Protein AF-A0A838QSJ9-F1 (afdb_monomer)

Solvent-accessible surface area (backbone atoms only — not comparabl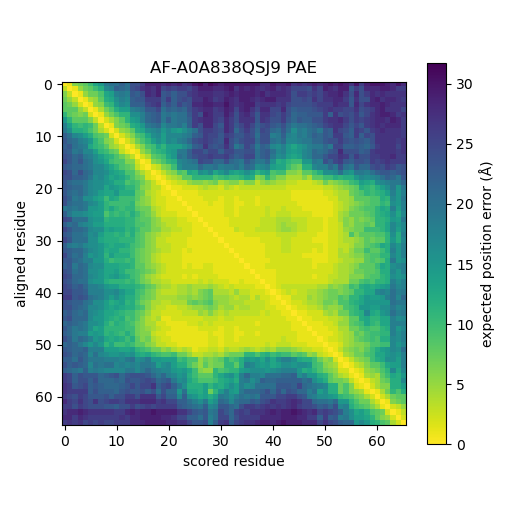e to full-atom values): 4562 Å² total; per-residue (Å²): 136,82,81,82,78,78,82,73,73,89,84,74,74,78,89,58,98,59,58,48,74,43,82,46,76,41,13,69,77,42,43,68,60,49,57,57,56,61,72,74,50,65,82,59,49,43,80,41,80,46,74,46,101,46,76,52,63,89,80,58,80,83,89,76,92,128

Secondary structure (DSSP, 8-state):
---------TT-----SS-EEEEEEEETTTHHHHHHHGGGS-TTEEEEEEEES---GGGS-SS---

Nearest PDB structures (foldseek):
  2j4e-assembly4_H  TM=5.399E-01  e=2.262E+00  Homo sapiens
  4p53-assembly1_A-2  TM=5.431E-01  e=3.929E+00  Streptomyces hygroscopicus subsp. jinggangensis 5008

Mean predicted aligned error: 12.93 Å

pLDDT: mean 73.51, std 18.22, range [41.19, 94.31]

Structure (mmCIF, N/CA/C/O backbone):
data_AF-A0A838QSJ9-F1
#
_entry.id   AF-A0A838QSJ9-F1
#
loop_
_atom_site.group_PDB
_atom_site.id
_atom_site.type_symbol
_atom_site.label_atom_id
_atom_site.label_alt_id
_atom_site.label_comp_id
_atom_site.label_asym_id
_atom_site.label_entity_id
_atom_site.label_seq_id
_atom_site.pdbx_PDB_ins_code
_atom_site.Cartn_x
_atom_site.Cartn_y
_atom_site.Cartn_z
_atom_site.occupancy
_atom_site.B_iso_or_equiv
_atom_site.auth_seq_id
_atom_site.auth_comp_id
_atom_site.auth_asym_id
_atom_site.auth_atom_id
_atom_site.pdbx_PDB_model_num
ATOM 1 N N . MET A 1 1 ? 24.533 -14.147 32.104 1.00 43.84 1 MET A N 1
ATOM 2 C CA . MET A 1 1 ? 23.614 -15.280 31.859 1.00 43.84 1 MET A CA 1
ATOM 3 C C . MET A 1 1 ? 22.324 -14.664 31.344 1.00 43.84 1 MET A C 1
ATOM 5 O O . MET A 1 1 ? 21.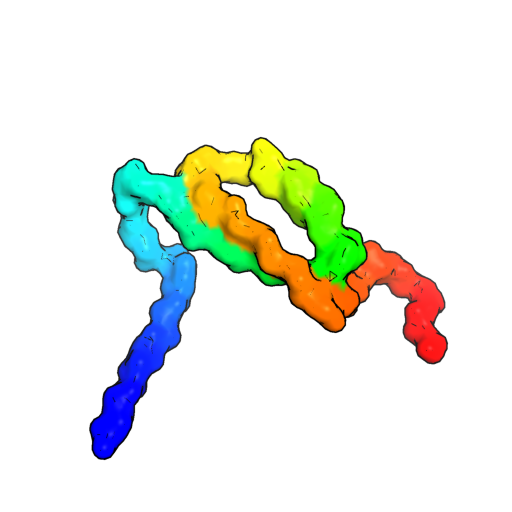462 -14.283 32.122 1.00 43.84 1 MET A O 1
ATOM 9 N N . GLU A 1 2 ? 22.336 -14.346 30.049 1.00 41.19 2 GLU A N 1
ATOM 10 C CA . GLU A 1 2 ? 21.455 -13.365 29.410 1.00 41.19 2 GLU A CA 1
ATOM 11 C C . GLU A 1 2 ? 20.014 -13.854 29.263 1.00 41.19 2 GLU A C 1
ATOM 13 O O . GLU A 1 2 ? 19.734 -14.936 28.742 1.00 41.19 2 GLU A O 1
ATOM 18 N N . SER A 1 3 ? 19.107 -13.004 29.741 1.00 42.78 3 SER A N 1
ATOM 19 C CA . SER A 1 3 ? 17.663 -13.121 29.619 1.00 42.78 3 SER A CA 1
ATOM 20 C C . SER A 1 3 ? 17.241 -13.223 28.156 1.00 42.78 3 SER A C 1
ATOM 22 O O . SER A 1 3 ? 17.481 -12.324 27.353 1.00 42.78 3 SER A O 1
ATOM 24 N N . ARG A 1 4 ? 16.545 -14.313 27.825 1.00 50.53 4 ARG A N 1
ATOM 25 C CA . ARG A 1 4 ? 15.796 -14.465 26.574 1.00 50.53 4 ARG A CA 1
ATOM 26 C C . ARG A 1 4 ? 14.638 -13.465 26.586 1.00 50.53 4 ARG A C 1
ATOM 28 O O . ARG A 1 4 ? 13.613 -13.726 27.209 1.00 50.53 4 ARG A O 1
ATOM 35 N N . THR A 1 5 ? 14.791 -12.326 25.915 1.00 52.50 5 THR A N 1
ATOM 36 C CA . THR A 1 5 ? 13.666 -11.419 25.659 1.00 52.50 5 THR A CA 1
ATOM 37 C C . THR A 1 5 ? 12.698 -12.117 24.714 1.00 52.50 5 THR A C 1
ATOM 39 O O . THR A 1 5 ? 13.037 -12.443 23.576 1.00 52.50 5 THR A O 1
ATOM 42 N N . ALA A 1 6 ? 11.506 -12.398 25.233 1.00 46.19 6 ALA A N 1
ATOM 43 C CA . ALA A 1 6 ? 10.407 -13.011 24.514 1.00 46.19 6 ALA A CA 1
ATOM 44 C C . ALA A 1 6 ? 10.092 -12.213 23.241 1.00 46.19 6 ALA A C 1
ATOM 46 O O . ALA A 1 6 ? 9.734 -11.036 23.298 1.00 46.19 6 ALA A O 1
ATOM 47 N N . LEU A 1 7 ? 10.212 -12.874 22.091 1.00 52.44 7 LEU A N 1
ATOM 48 C CA . LEU A 1 7 ? 9.666 -12.390 20.833 1.00 52.44 7 LEU A CA 1
ATOM 49 C C . LEU A 1 7 ? 8.139 -12.501 20.954 1.00 52.44 7 LEU A C 1
ATOM 51 O O . LEU A 1 7 ? 7.560 -13.561 20.724 1.00 52.44 7 LEU A O 1
ATOM 55 N N . GLY A 1 8 ? 7.496 -11.435 21.430 1.00 47.09 8 GLY A N 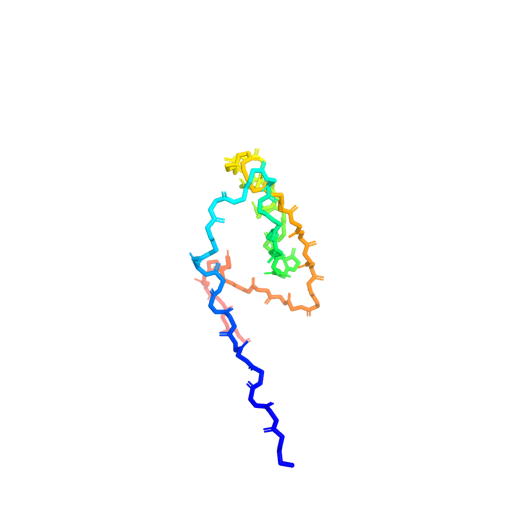1
ATOM 56 C CA . GLY A 1 8 ? 6.044 -11.342 21.475 1.00 47.09 8 GLY A CA 1
ATOM 57 C C . GLY A 1 8 ? 5.494 -11.454 20.058 1.00 47.09 8 GLY A C 1
ATOM 58 O O . GLY A 1 8 ? 5.652 -10.540 19.253 1.00 47.09 8 GLY A O 1
ATOM 59 N N . SER A 1 9 ? 4.877 -12.593 19.747 1.00 55.69 9 SER A N 1
ATOM 60 C CA . SER A 1 9 ? 4.025 -12.761 18.574 1.00 55.69 9 SER A CA 1
ATOM 61 C C . SER A 1 9 ? 2.955 -11.669 18.608 1.00 55.69 9 SER A C 1
ATOM 63 O O . SER A 1 9 ? 2.098 -11.664 19.489 1.00 55.69 9 SER A O 1
ATOM 65 N N . GLY A 1 10 ? 3.015 -10.716 17.673 1.00 53.12 10 GLY A N 1
ATOM 66 C CA . GLY A 1 10 ? 2.108 -9.562 17.610 1.00 53.12 10 GLY A CA 1
ATOM 67 C C . GLY A 1 10 ? 0.643 -9.901 17.303 1.00 53.12 10 GLY A C 1
ATOM 68 O O . GLY A 1 10 ? -0.144 -8.993 17.039 1.00 53.12 10 GLY A O 1
ATOM 69 N N . ALA A 1 11 ? 0.271 -11.183 17.307 1.00 55.84 11 ALA A N 1
ATOM 70 C CA . ALA A 1 11 ? -1.034 -11.648 16.868 1.00 55.84 11 ALA A CA 1
ATOM 71 C C . ALA A 1 11 ? -2.125 -11.621 17.952 1.00 55.84 11 ALA A C 1
ATOM 73 O O . ALA A 1 11 ? -3.290 -11.640 17.579 1.00 55.84 11 ALA A O 1
ATOM 74 N N . ASP A 1 12 ? -1.811 -11.515 19.252 1.00 54.03 12 ASP A N 1
ATOM 75 C CA . ASP A 1 12 ? -2.859 -11.688 20.277 1.00 54.03 12 ASP A CA 1
ATOM 76 C C . ASP A 1 12 ? -2.655 -10.868 21.564 1.00 54.03 12 ASP A C 1
ATOM 78 O O . ASP A 1 12 ? -2.514 -11.391 22.667 1.00 54.03 12 ASP A O 1
ATOM 82 N N . LEU A 1 13 ? -2.608 -9.538 21.428 1.00 58.09 13 LEU A N 1
ATOM 83 C CA . LEU A 1 13 ? -2.784 -8.648 22.578 1.00 58.09 13 LEU A CA 1
ATOM 84 C C . LEU A 1 13 ? -4.292 -8.455 22.828 1.00 58.09 13 LEU A C 1
ATOM 86 O O . LEU A 1 13 ? -5.016 -8.188 21.859 1.00 58.09 13 LEU A O 1
ATOM 90 N N . PRO A 1 14 ? -4.769 -8.557 24.087 1.00 55.50 14 PRO A N 1
ATOM 91 C CA . PRO A 1 14 ? -6.171 -8.326 24.425 1.00 55.50 14 PRO A CA 1
ATOM 92 C C . PRO A 1 14 ? -6.606 -6.942 23.934 1.00 55.50 14 PRO A C 1
ATOM 94 O O . PRO A 1 14 ? -5.800 -6.010 23.930 1.00 55.50 14 PRO A O 1
ATOM 97 N N . ALA A 1 15 ? -7.864 -6.819 23.498 1.00 60.88 15 ALA A N 1
ATOM 98 C CA . ALA A 1 15 ? -8.429 -5.582 22.962 1.00 60.88 15 ALA A CA 1
ATOM 99 C C . ALA A 1 15 ? -8.323 -4.449 23.996 1.00 60.88 15 ALA A C 1
ATOM 101 O O . ALA A 1 15 ? -9.165 -4.295 24.878 1.00 60.88 15 ALA A O 1
ATOM 102 N N . SER A 1 16 ? -7.239 -3.678 23.914 1.00 57.78 16 SER A N 1
ATOM 103 C CA . SER A 1 16 ? -7.088 -2.448 24.672 1.00 57.78 16 SER A CA 1
ATOM 104 C C . SER A 1 16 ? -8.098 -1.439 24.119 1.00 57.78 16 SER A C 1
ATOM 106 O O . SER A 1 16 ? -8.277 -1.382 22.903 1.00 57.78 16 SER A O 1
ATOM 108 N N . PRO A 1 17 ? -8.752 -0.628 24.963 1.00 65.56 17 PRO A N 1
ATOM 109 C CA . PRO A 1 17 ? -9.688 0.400 24.503 1.00 65.56 17 PRO A CA 1
ATOM 110 C C . PRO A 1 17 ? -9.022 1.505 23.660 1.00 65.56 17 PRO A C 1
ATOM 112 O O . PRO A 1 17 ? -9.720 2.352 23.108 1.00 65.56 17 PRO A O 1
ATOM 115 N N . LEU A 1 18 ? -7.687 1.512 23.559 1.00 69.69 18 LEU A N 1
ATOM 116 C CA . LEU A 1 18 ? -6.928 2.391 22.674 1.00 69.69 18 LEU A CA 1
ATOM 117 C C . LEU A 1 18 ? -6.636 1.700 21.331 1.00 69.69 18 LEU A C 1
ATOM 119 O O . LEU A 1 18 ? -6.332 0.503 21.328 1.00 69.69 18 LEU A O 1
ATOM 123 N N . PRO A 1 19 ? -6.656 2.441 20.206 1.00 75.44 19 PRO A N 1
ATOM 124 C CA . PRO A 1 19 ? -6.327 1.888 18.898 1.00 75.44 19 PRO A CA 1
ATOM 125 C C . PRO A 1 19 ? -4.977 1.158 18.896 1.00 75.44 19 PRO A C 1
ATOM 127 O O . PRO A 1 19 ? -3.975 1.645 19.430 1.00 75.44 19 PRO A O 1
ATOM 130 N N . ARG A 1 20 ? -4.931 -0.028 18.287 1.00 85.81 20 ARG A N 1
ATOM 131 C CA . ARG A 1 20 ? -3.714 -0.834 18.154 1.00 85.81 20 ARG A CA 1
ATOM 132 C C . ARG A 1 20 ? -2.788 -0.160 17.146 1.00 85.81 20 ARG A C 1
ATOM 134 O O . ARG A 1 20 ? -3.103 -0.075 15.962 1.00 85.81 20 ARG A O 1
ATOM 141 N N . ARG A 1 21 ? -1.618 0.285 17.603 1.00 90.06 21 ARG A N 1
ATOM 142 C CA . ARG A 1 21 ? -0.582 0.860 16.733 1.00 90.06 21 ARG A CA 1
ATOM 143 C C . ARG A 1 21 ? 0.129 -0.232 15.949 1.00 90.06 21 ARG A C 1
ATOM 145 O O . ARG A 1 21 ? 0.733 -1.121 16.547 1.00 90.06 21 ARG A O 1
ATOM 152 N N . VAL A 1 22 ? 0.089 -0.151 14.621 1.00 91.88 22 VAL A N 1
ATOM 153 C CA . VAL A 1 22 ? 0.701 -1.145 13.726 1.00 91.88 22 VAL A CA 1
ATOM 154 C C . VAL A 1 22 ? 1.637 -0.453 12.741 1.00 91.88 22 VAL A C 1
ATOM 156 O O . VAL A 1 22 ? 1.228 0.446 12.007 1.00 91.88 22 VAL A O 1
ATOM 159 N N . LEU A 1 23 ? 2.902 -0.886 12.707 1.00 92.69 23 LEU A N 1
ATOM 160 C CA . LEU A 1 23 ? 3.889 -0.412 11.739 1.00 92.69 23 LEU A CA 1
ATOM 161 C C . LEU A 1 23 ? 3.904 -1.315 10.505 1.00 92.69 23 LEU A C 1
ATOM 163 O O . LEU A 1 23 ? 4.302 -2.476 10.571 1.00 92.69 23 LEU A O 1
ATOM 167 N N . PHE A 1 24 ? 3.552 -0.741 9.364 1.00 91.25 24 PHE A N 1
ATOM 168 C CA . PHE A 1 24 ? 3.703 -1.356 8.059 1.00 91.25 24 PHE A CA 1
ATOM 169 C C . PHE A 1 24 ? 5.043 -0.945 7.453 1.00 91.25 24 PHE A C 1
ATOM 171 O O . PHE A 1 24 ? 5.322 0.240 7.256 1.00 91.25 24 PHE A O 1
ATOM 178 N N . VAL A 1 25 ? 5.870 -1.934 7.134 1.00 90.44 25 VAL A N 1
ATOM 179 C CA . VAL A 1 25 ? 7.164 -1.733 6.481 1.00 90.44 25 VAL A CA 1
ATOM 180 C C . VAL A 1 25 ? 7.034 -2.127 5.018 1.00 90.44 25 VAL A C 1
ATOM 182 O O . VAL A 1 25 ? 6.569 -3.221 4.705 1.00 90.44 25 VAL A O 1
ATOM 185 N N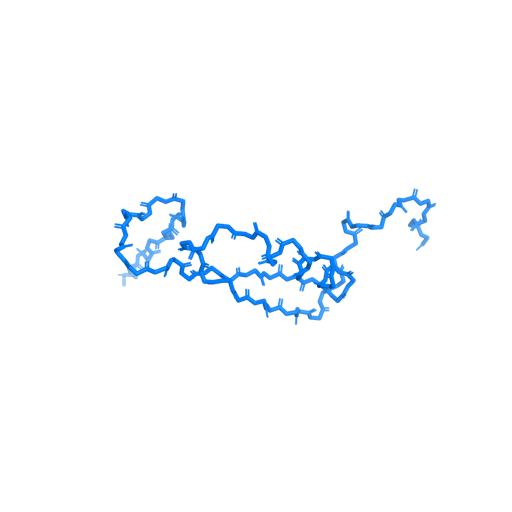 . THR A 1 26 ? 7.422 -1.234 4.112 1.00 88.25 26 THR A N 1
ATOM 186 C CA . THR A 1 26 ? 7.272 -1.460 2.672 1.00 88.25 26 THR A CA 1
ATOM 187 C C . THR A 1 26 ? 8.419 -0.860 1.866 1.00 88.25 26 THR A C 1
ATOM 189 O O . THR A 1 26 ? 9.243 -0.097 2.377 1.00 88.25 26 THR A O 1
ATOM 192 N N . GLY A 1 27 ? 8.467 -1.212 0.583 1.00 88.19 27 GLY A N 1
ATOM 193 C CA . GLY A 1 27 ? 9.365 -0.610 -0.391 1.00 88.19 27 GLY A CA 1
ATOM 194 C C . GLY A 1 27 ? 8.721 0.525 -1.182 1.00 88.19 27 GLY A C 1
ATOM 195 O O . GLY A 1 27 ? 7.498 0.663 -1.220 1.00 88.19 27 GLY A O 1
ATOM 196 N N . LYS A 1 28 ? 9.551 1.308 -1.881 1.00 86.44 28 LYS A N 1
ATOM 197 C CA . LYS A 1 28 ? 9.112 2.502 -2.630 1.00 86.44 28 LYS A CA 1
ATOM 198 C C . LYS A 1 28 ? 7.998 2.222 -3.649 1.00 86.44 28 LYS A C 1
ATOM 200 O O . LYS A 1 28 ? 7.107 3.046 -3.803 1.00 86.44 28 LYS A O 1
ATOM 205 N N . LEU A 1 29 ? 8.034 1.074 -4.332 1.00 85.62 29 LEU A N 1
ATOM 206 C CA . LEU A 1 29 ? 7.026 0.730 -5.346 1.00 85.62 29 LEU A CA 1
ATOM 207 C C . LEU A 1 29 ? 5.652 0.406 -4.745 1.00 85.62 29 LEU A C 1
ATOM 209 O O . LEU A 1 29 ? 4.632 0.680 -5.370 1.00 85.62 29 LEU A O 1
ATOM 213 N N . ALA A 1 30 ? 5.617 -0.170 -3.544 1.00 87.25 30 ALA A N 1
ATOM 214 C CA . ALA A 1 30 ? 4.383 -0.643 -2.926 1.00 87.25 30 ALA A CA 1
ATOM 215 C C . ALA A 1 30 ? 3.730 0.393 -1.998 1.00 87.25 30 ALA A C 1
ATOM 217 O O . ALA A 1 30 ? 2.553 0.256 -1.671 1.00 87.25 30 ALA A O 1
ATOM 218 N N . GLU A 1 31 ? 4.452 1.439 -1.587 1.00 91.00 31 GLU A N 1
ATOM 219 C CA . GLU A 1 31 ? 3.931 2.459 -0.671 1.00 91.00 31 GLU A CA 1
ATOM 220 C C . GLU A 1 31 ? 2.634 3.141 -1.156 1.00 91.00 31 GLU A C 1
ATOM 222 O O . GLU A 1 31 ? 1.683 3.179 -0.367 1.00 91.00 31 GLU A O 1
ATOM 227 N N . PRO A 1 32 ? 2.499 3.605 -2.416 1.00 91.88 32 PRO A N 1
ATOM 228 C CA . PRO A 1 32 ? 1.270 4.274 -2.851 1.00 91.88 32 PRO A CA 1
ATOM 229 C C . PRO A 1 32 ? 0.040 3.359 -2.797 1.00 91.88 32 PRO A C 1
ATOM 231 O O . PRO A 1 32 ? -1.040 3.778 -2.370 1.00 91.88 32 PRO A O 1
ATOM 234 N N . ALA A 1 33 ? 0.210 2.094 -3.193 1.00 90.81 33 ALA A N 1
ATOM 235 C CA . ALA A 1 33 ? -0.848 1.090 -3.154 1.00 90.81 33 ALA A CA 1
ATOM 236 C C . ALA A 1 33 ? -1.219 0.728 -1.709 1.00 90.81 33 ALA A C 1
ATOM 238 O O . ALA A 1 33 ? -2.399 0.709 -1.361 1.00 90.81 33 ALA A O 1
ATOM 239 N N . LEU A 1 34 ? -0.220 0.533 -0.843 1.00 91.44 34 LEU A N 1
ATOM 240 C CA . LEU A 1 34 ? -0.429 0.262 0.576 1.00 91.44 34 LEU A CA 1
ATOM 241 C C . LEU A 1 34 ? -1.197 1.402 1.257 1.00 91.44 34 LEU A C 1
ATOM 243 O O . LEU A 1 34 ? -2.186 1.150 1.936 1.00 91.44 34 LEU A O 1
ATOM 247 N N . ARG A 1 35 ? -0.812 2.665 1.030 1.00 93.75 35 ARG A N 1
ATOM 248 C CA . ARG A 1 35 ? -1.528 3.822 1.595 1.00 93.75 35 ARG A CA 1
ATOM 249 C C . ARG A 1 35 ? -2.978 3.908 1.142 1.00 93.75 35 ARG A C 1
ATOM 251 O O . ARG A 1 35 ? -3.798 4.426 1.889 1.00 93.75 35 ARG A O 1
ATOM 258 N N . ARG A 1 36 ? -3.299 3.440 -0.068 1.00 94.31 36 ARG A N 1
ATOM 259 C CA . ARG A 1 36 ? -4.686 3.374 -0.540 1.00 94.31 36 ARG A CA 1
ATOM 260 C C . ARG A 1 36 ? -5.502 2.376 0.267 1.00 94.31 36 ARG A C 1
ATOM 262 O O . ARG A 1 36 ? -6.587 2.740 0.689 1.00 94.31 36 ARG A O 1
ATOM 269 N N . VAL A 1 37 ? -4.967 1.182 0.508 1.00 92.44 37 VAL A N 1
ATOM 270 C CA . VAL A 1 37 ? -5.633 0.148 1.316 1.00 92.44 37 VAL A CA 1
ATOM 271 C C . VAL A 1 37 ? -5.800 0.604 2.766 1.00 92.44 37 VAL A C 1
ATOM 273 O O . VAL A 1 37 ? -6.858 0.420 3.353 1.00 92.44 37 VAL A O 1
ATOM 276 N N . LEU A 1 38 ? -4.787 1.268 3.330 1.00 93.81 38 LEU A N 1
ATOM 277 C CA . LEU A 1 38 ? -4.825 1.756 4.711 1.00 93.81 38 LEU A CA 1
ATOM 278 C C . LEU A 1 38 ? -5.846 2.877 4.960 1.00 93.81 38 LEU A C 1
ATOM 280 O O . LEU A 1 38 ? -6.110 3.179 6.116 1.00 93.81 38 LEU A O 1
ATOM 284 N N . ARG A 1 39 ? -6.423 3.497 3.922 1.00 92.56 39 ARG A N 1
ATOM 285 C CA . ARG A 1 39 ? -7.537 4.445 4.108 1.00 92.56 39 ARG A CA 1
ATOM 286 C C . ARG A 1 39 ? -8.834 3.761 4.527 1.00 92.56 39 ARG A C 1
ATOM 288 O O . ARG A 1 39 ? -9.656 4.404 5.167 1.00 92.56 39 ARG A O 1
ATOM 295 N N . ASP A 1 40 ? -8.967 2.481 4.197 1.00 92.38 40 ASP A N 1
ATOM 296 C CA . ASP A 1 40 ? -10.175 1.690 4.420 1.00 92.38 40 ASP A CA 1
ATOM 297 C C . ASP A 1 40 ? -9.950 0.613 5.506 1.00 92.38 40 ASP A C 1
ATOM 299 O O . ASP A 1 40 ? -10.731 -0.329 5.625 1.00 92.38 40 ASP A O 1
ATOM 303 N N . ILE A 1 41 ? -8.854 0.715 6.276 1.00 90.31 41 ILE A N 1
ATOM 304 C CA . ILE A 1 41 ? -8.542 -0.219 7.367 1.00 90.31 41 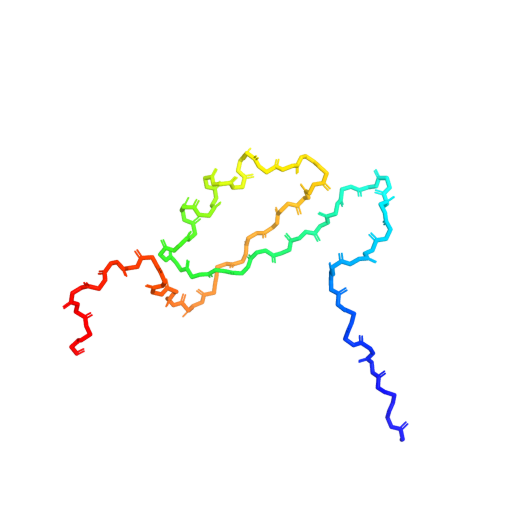ILE A CA 1
ATOM 305 C C . ILE A 1 41 ? -9.490 -0.014 8.555 1.00 90.31 41 ILE A C 1
ATOM 307 O O . ILE A 1 41 ? -10.052 1.062 8.750 1.00 90.31 41 ILE A O 1
ATOM 311 N N . ASP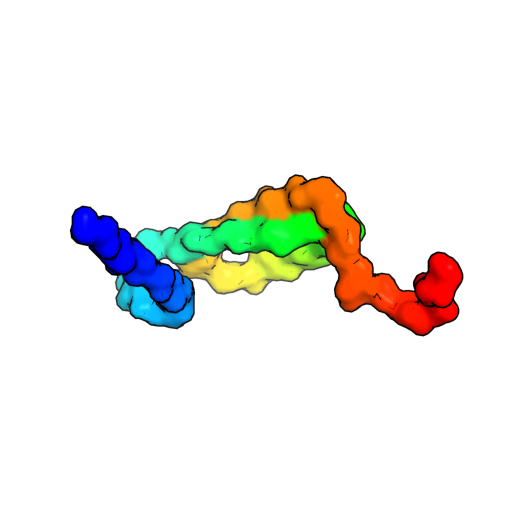 A 1 42 ? -9.635 -1.060 9.365 1.00 86.38 42 ASP A N 1
ATOM 312 C CA . ASP A 1 42 ? -10.389 -1.019 10.613 1.00 86.38 42 ASP A CA 1
ATOM 313 C C . ASP A 1 42 ? -9.964 0.178 11.501 1.00 86.38 42 ASP A C 1
ATOM 315 O O . ASP A 1 42 ? -8.767 0.351 11.758 1.00 86.38 42 ASP A O 1
ATOM 319 N N . PRO A 1 43 ? -10.913 0.996 12.000 1.00 83.62 43 PRO A N 1
ATOM 320 C CA . PRO A 1 43 ? -10.613 2.197 12.782 1.00 83.62 43 PRO A CA 1
ATOM 321 C C . PRO A 1 43 ? -10.004 1.906 14.162 1.00 83.62 43 PRO A C 1
ATOM 323 O O . PRO A 1 43 ? -9.478 2.814 14.804 1.00 83.62 43 PRO A O 1
ATOM 326 N N . SER A 1 44 ? -10.050 0.658 14.636 1.00 86.69 44 SER A N 1
ATOM 327 C CA . SER A 1 44 ? -9.336 0.219 15.839 1.00 86.69 44 SER A CA 1
ATOM 328 C C . SER A 1 44 ? -7.829 0.069 15.618 1.00 86.69 44 SER A C 1
ATOM 330 O O . SER A 1 44 ? -7.099 -0.172 16.580 1.00 86.69 44 SER A O 1
ATOM 332 N N . VAL A 1 45 ? -7.341 0.221 14.383 1.00 88.50 45 VAL A N 1
ATOM 333 C CA . VAL A 1 45 ? -5.918 0.211 14.042 1.00 88.50 45 VAL A CA 1
ATOM 334 C C . VAL A 1 45 ? -5.438 1.638 13.787 1.00 88.50 45 VAL A C 1
ATOM 336 O O . VAL A 1 45 ? -6.028 2.382 13.013 1.00 88.50 45 VAL A O 1
ATOM 339 N N . GLU A 1 46 ? -4.314 2.006 14.400 1.00 91.62 46 GLU A N 1
ATOM 340 C CA . GLU A 1 46 ? -3.573 3.237 14.109 1.00 91.62 46 GLU A CA 1
ATOM 341 C C . GLU A 1 46 ? -2.364 2.873 13.219 1.00 91.62 46 GLU A C 1
ATOM 343 O O . GLU A 1 46 ? -1.314 2.461 13.734 1.00 91.62 46 GLU A O 1
ATOM 348 N N . PRO A 1 47 ? -2.493 2.930 11.877 1.00 93.56 47 PRO A N 1
ATOM 349 C CA . PRO A 1 47 ? -1.442 2.482 10.972 1.00 93.56 47 PRO A CA 1
ATOM 350 C C . PRO A 1 47 ? -0.323 3.524 10.831 1.00 93.56 47 PRO A C 1
ATOM 352 O O . PRO A 1 47 ? -0.560 4.704 10.587 1.00 93.56 47 PRO A O 1
ATOM 355 N N . SER A 1 48 ? 0.925 3.068 10.887 1.00 94.31 48 SER A N 1
ATOM 356 C CA . SER A 1 48 ? 2.122 3.839 10.524 1.00 94.31 48 SER A CA 1
ATOM 357 C C . SER A 1 48 ? 2.835 3.176 9.347 1.00 94.31 48 SER A C 1
ATOM 359 O O . SER A 1 48 ? 2.876 1.952 9.276 1.00 94.31 48 SER A O 1
ATOM 361 N N . VAL A 1 49 ? 3.416 3.952 8.425 1.00 94.06 49 VAL A N 1
ATOM 362 C CA . VAL A 1 49 ? 4.114 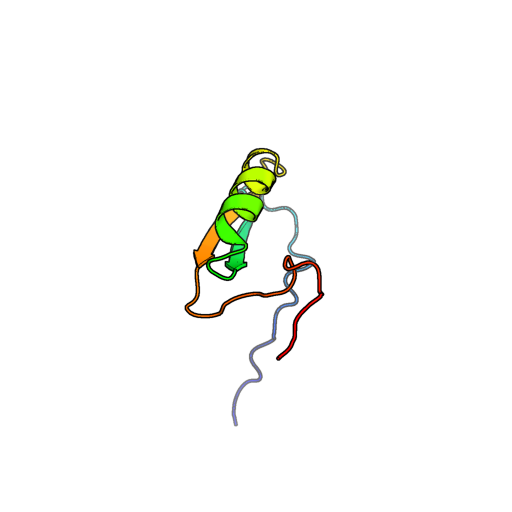3.413 7.238 1.00 94.06 49 VAL A CA 1
ATOM 363 C C . VAL A 1 49 ? 5.576 3.840 7.241 1.00 94.06 49 VAL A C 1
ATOM 365 O O . VAL A 1 49 ? 5.869 5.033 7.173 1.00 94.06 49 VAL A O 1
ATOM 368 N N . ALA A 1 50 ? 6.486 2.867 7.247 1.00 94.12 50 ALA A N 1
ATOM 369 C CA . ALA A 1 50 ? 7.911 3.074 7.020 1.00 94.12 50 ALA A CA 1
ATOM 370 C C . ALA A 1 50 ? 8.303 2.582 5.621 1.00 94.12 50 ALA A C 1
ATOM 372 O O . ALA A 1 50 ? 8.146 1.404 5.291 1.00 94.12 50 ALA A O 1
ATOM 373 N N . VAL A 1 51 ? 8.847 3.492 4.808 1.00 92.50 51 VAL A N 1
ATOM 374 C CA . VAL A 1 51 ? 9.390 3.167 3.483 1.00 92.50 51 VAL A CA 1
ATOM 375 C C . VAL A 1 51 ? 10.886 2.940 3.614 1.00 92.50 51 VAL A C 1
ATOM 377 O O . VAL A 1 51 ? 11.648 3.866 3.889 1.00 92.50 51 VAL A O 1
ATOM 380 N N . MET A 1 52 ? 11.317 1.701 3.424 1.00 88.00 52 MET A N 1
ATOM 381 C CA . MET A 1 52 ? 12.731 1.349 3.463 1.00 88.00 52 MET A CA 1
ATOM 382 C C . MET A 1 52 ? 13.373 1.513 2.081 1.00 88.00 52 MET A C 1
ATOM 384 O O . MET A 1 52 ? 12.695 1.485 1.053 1.00 88.00 52 MET A O 1
ATOM 388 N N . LYS A 1 53 ? 14.711 1.602 2.035 1.00 78.50 53 LYS A N 1
ATOM 389 C CA . LYS A 1 53 ? 15.511 1.549 0.789 1.00 78.50 53 LYS A CA 1
ATOM 390 C C . LYS A 1 53 ? 15.497 0.159 0.120 1.00 78.50 53 LYS A C 1
ATOM 392 O O . LYS A 1 53 ? 16.420 -0.189 -0.606 1.00 78.50 53 LYS A O 1
ATOM 397 N N . ILE A 1 54 ? 14.476 -0.645 0.394 1.00 70.25 54 ILE A N 1
ATOM 398 C CA . ILE A 1 54 ? 14.236 -1.934 -0.241 1.00 70.25 54 ILE A CA 1
ATOM 399 C C . ILE A 1 54 ? 13.187 -1.720 -1.328 1.00 70.25 54 ILE A C 1
ATOM 401 O O . ILE A 1 54 ? 12.164 -1.071 -1.109 1.00 70.25 54 ILE A O 1
ATOM 405 N N . THR A 1 55 ? 13.428 -2.248 -2.518 1.00 64.69 55 THR A N 1
ATOM 406 C CA . THR A 1 55 ? 12.404 -2.293 -3.561 1.00 64.69 55 THR A CA 1
ATOM 407 C C . THR A 1 55 ? 11.666 -3.616 -3.404 1.00 64.69 55 THR A C 1
ATOM 4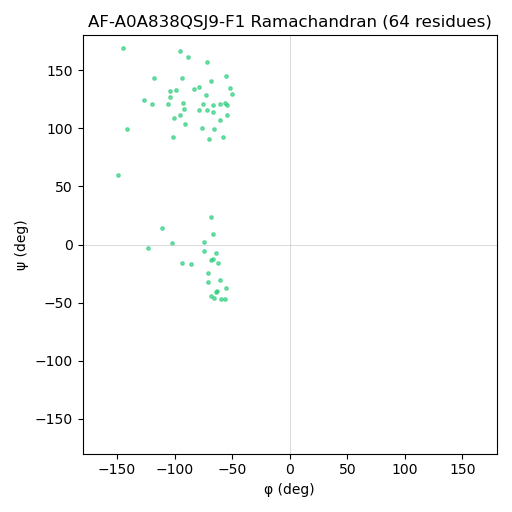09 O O . THR A 1 55 ? 12.200 -4.664 -3.747 1.00 64.69 55 THR A O 1
ATOM 412 N N . VAL A 1 56 ? 10.454 -3.592 -2.842 1.00 61.03 56 VAL A N 1
ATOM 413 C CA . VAL A 1 56 ? 9.615 -4.797 -2.751 1.00 61.03 56 VAL A CA 1
ATOM 414 C C . VAL A 1 56 ? 9.017 -5.060 -4.134 1.00 61.03 56 VAL A C 1
ATOM 416 O O . VAL A 1 56 ? 8.054 -4.409 -4.533 1.00 61.03 56 VAL A O 1
ATOM 419 N N . ALA A 1 57 ? 9.606 -6.005 -4.870 1.00 63.25 57 ALA A N 1
ATOM 420 C CA . ALA A 1 57 ? 9.187 -6.407 -6.216 1.00 63.25 57 ALA A CA 1
ATOM 421 C C . ALA A 1 57 ? 7.902 -7.264 -6.242 1.00 63.25 57 ALA A C 1
ATOM 423 O O . ALA A 1 57 ? 7.460 -7.668 -7.309 1.00 63.25 57 ALA A O 1
ATOM 424 N N . ALA A 1 58 ? 7.273 -7.524 -5.089 1.00 62.16 58 ALA A N 1
ATOM 425 C CA . ALA A 1 58 ? 6.111 -8.413 -4.967 1.00 62.16 58 ALA A CA 1
ATOM 426 C C . ALA A 1 58 ? 4.860 -7.955 -5.751 1.00 62.16 58 ALA A C 1
ATOM 428 O O . ALA A 1 58 ? 3.954 -8.752 -5.962 1.00 62.16 58 ALA A O 1
ATOM 429 N N . LEU A 1 59 ? 4.806 -6.686 -6.181 1.00 54.03 59 LEU A N 1
ATOM 430 C CA . LEU A 1 59 ? 3.739 -6.136 -7.033 1.00 54.03 59 LEU A CA 1
ATOM 431 C C . LEU A 1 59 ? 4.148 -5.995 -8.510 1.00 54.03 59 LEU A C 1
ATOM 433 O O . LEU A 1 59 ? 3.362 -5.508 -9.319 1.00 54.03 59 LEU A O 1
ATOM 437 N N . MET A 1 60 ? 5.370 -6.390 -8.876 1.00 57.44 60 MET A N 1
ATOM 438 C CA . MET A 1 60 ? 5.783 -6.459 -10.274 1.00 57.44 60 MET A CA 1
ATOM 439 C C . MET A 1 60 ? 5.199 -7.742 -10.866 1.00 57.44 60 MET A C 1
ATOM 441 O O . MET A 1 60 ? 5.558 -8.843 -10.457 1.00 57.44 60 MET A O 1
ATOM 445 N N . THR A 1 61 ? 4.295 -7.623 -11.837 1.00 59.47 61 THR A N 1
ATOM 446 C CA . THR A 1 61 ? 3.946 -8.760 -12.696 1.00 59.47 61 THR A CA 1
ATOM 447 C C . THR A 1 61 ? 5.222 -9.197 -13.412 1.00 59.47 61 THR A C 1
ATOM 449 O O . THR A 1 61 ? 5.830 -8.369 -14.087 1.00 59.47 61 THR A O 1
ATOM 452 N N . ALA A 1 62 ? 5.667 -10.445 -13.251 1.00 56.84 62 ALA A N 1
ATOM 453 C CA . ALA A 1 62 ? 6.854 -10.940 -13.944 1.00 56.84 62 ALA A CA 1
ATOM 454 C C . ALA A 1 62 ? 6.597 -11.005 -15.462 1.00 56.84 62 ALA A C 1
ATOM 456 O O . ALA A 1 62 ? 5.706 -11.732 -15.901 1.00 56.84 62 ALA A O 1
ATOM 457 N N . PRO A 1 63 ? 7.387 -10.273 -16.266 1.00 56.62 63 PRO A N 1
ATOM 458 C CA . PRO A 1 63 ? 8.008 -10.941 -17.406 1.00 56.62 63 PRO A CA 1
ATOM 459 C C . PRO A 1 63 ? 9.541 -10.834 -17.424 1.00 56.62 63 PRO A C 1
ATOM 461 O O . PRO A 1 63 ? 10.152 -11.401 -18.319 1.00 56.62 63 PRO A O 1
ATOM 464 N N . TRP A 1 64 ? 10.179 -10.127 -16.483 1.00 45.66 64 TRP A N 1
ATOM 465 C CA . TRP A 1 64 ? 11.613 -9.811 -16.562 1.00 45.66 64 TRP A CA 1
ATOM 466 C C . TRP A 1 64 ? 12.310 -9.881 -15.194 1.00 45.66 64 TRP A C 1
ATOM 468 O O . TRP A 1 64 ? 12.269 -8.935 -14.410 1.00 45.66 64 TRP A O 1
ATOM 478 N N . ILE A 1 65 ? 12.983 -11.004 -14.936 1.00 47.97 65 ILE A N 1
ATOM 479 C CA . ILE A 1 65 ? 14.278 -11.002 -14.247 1.00 47.97 65 ILE A CA 1
ATOM 480 C C . ILE A 1 65 ? 15.297 -11.162 -15.380 1.00 47.97 65 ILE A C 1
ATOM 482 O O . ILE A 1 65 ? 15.326 -12.217 -16.011 1.00 47.97 65 ILE A O 1
ATOM 486 N N . ALA A 1 66 ? 16.045 -10.103 -15.678 1.00 49.44 66 ALA A N 1
ATOM 487 C CA . ALA A 1 66 ? 17.235 -10.1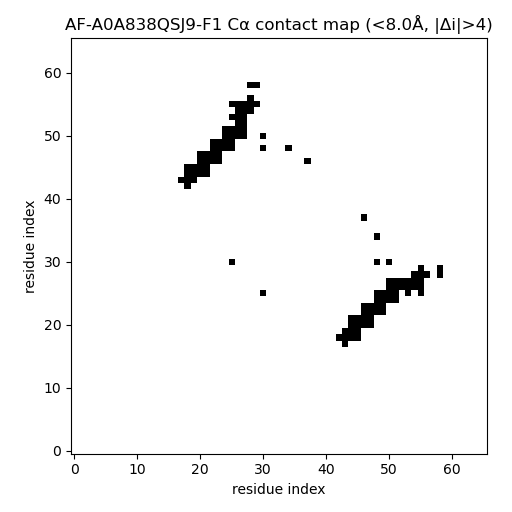37 -16.527 1.00 49.44 66 ALA A CA 1
ATOM 488 C C . ALA A 1 66 ? 18.454 -9.825 -15.661 1.00 49.44 66 ALA A C 1
ATOM 490 O O . ALA A 1 66 ? 18.292 -9.001 -14.727 1.00 49.44 66 ALA A O 1
#

Foldseek 3Di:
DDDDDDPPPPPDDPQDVAQAEDEDEAEPVCVVVVVVVVVVDDPSHDYDYDYDPDHPCVPPDDPDDD

Sequence (66 aa):
MESRTALGSGADLPASPLPRRVLFVTGKLAEPALRRVLRDIDPSVEPSVAVMKITVAALMTAPWIA

Radius of gyration: 16.48 Å; Cα contacts (8 Å, |Δi|>4): 57; chains: 1; bounding box: 34×20×49 Å